Protein AF-0000000079471425 (afdb_homodimer)

Structure (mmCIF, N/CA/C/O backbone):
data_AF-0000000079471425-model_v1
#
loop_
_entity.id
_entity.type
_entity.pdbx_description
1 polymer 'Heavy-metal-associated domain-containing protein'
#
loop_
_atom_site.group_PDB
_atom_site.id
_atom_site.type_symbol
_atom_site.label_atom_id
_atom_site.label_alt_id
_atom_site.label_comp_id
_atom_site.label_asym_id
_atom_site.label_entity_id
_atom_site.label_seq_id
_atom_site.pdbx_PDB_ins_code
_atom_site.Cartn_x
_atom_site.Cartn_y
_atom_site.Cartn_z
_atom_site.occupancy
_atom_site.B_iso_or_equiv
_atom_site.auth_seq_id
_atom_site.auth_comp_id
_atom_site.auth_asym_id
_atom_site.auth_atom_id
_atom_site.pdbx_PDB_model_num
ATOM 1 N N . MET A 1 1 ? 6.953 16.828 17.062 1 94.62 1 MET A N 1
ATOM 2 C CA . MET A 1 1 ? 5.895 16.094 16.375 1 94.62 1 MET A CA 1
ATOM 3 C C . MET A 1 1 ? 4.879 17.062 15.758 1 94.62 1 MET A C 1
ATOM 5 O O . MET A 1 1 ? 4.605 18.125 16.312 1 94.62 1 MET A O 1
ATOM 9 N N . GLN A 1 2 ? 4.562 16.734 14.523 1 98.31 2 GLN A N 1
ATOM 10 C CA . GLN A 1 2 ? 3.506 17.469 13.828 1 98.31 2 GLN A CA 1
ATOM 11 C C . GLN A 1 2 ? 2.336 16.562 13.477 1 98.31 2 GLN A C 1
ATOM 13 O O . GLN A 1 2 ? 2.498 15.344 13.398 1 98.31 2 GLN A O 1
ATOM 18 N N . THR A 1 3 ? 1.168 17.203 13.398 1 98.75 3 THR A N 1
ATOM 19 C CA . THR A 1 3 ? -0.028 16.484 12.977 1 98.75 3 THR A CA 1
ATOM 20 C C . THR A 1 3 ? -0.624 17.109 11.719 1 98.75 3 THR A C 1
ATOM 22 O O . THR A 1 3 ? -0.76 18.328 11.641 1 98.75 3 THR A O 1
ATOM 25 N N . ILE A 1 4 ? -0.923 16.266 10.812 1 98.81 4 ILE A N 1
ATOM 26 C CA . ILE A 1 4 ? -1.656 16.75 9.648 1 98.81 4 ILE A CA 1
ATOM 27 C C . ILE A 1 4 ? -2.854 15.836 9.383 1 98.81 4 ILE A C 1
ATOM 29 O O . ILE A 1 4 ? -2.91 14.711 9.883 1 98.81 4 ILE A O 1
ATOM 33 N N . THR A 1 5 ? -3.775 16.375 8.617 1 98.88 5 THR A N 1
ATOM 34 C CA . THR A 1 5 ? -4.883 15.578 8.086 1 98.88 5 THR A CA 1
ATOM 35 C C . THR A 1 5 ? -4.809 15.492 6.566 1 98.88 5 THR A C 1
ATOM 37 O O . THR A 1 5 ? -4.754 16.516 5.879 1 98.88 5 THR A O 1
ATOM 40 N N . LEU A 1 6 ? -4.746 14.32 6.105 1 98.81 6 LEU A N 1
ATOM 41 C CA . LEU A 1 6 ? -4.785 14.062 4.668 1 98.81 6 LEU A CA 1
ATOM 42 C C . LEU A 1 6 ? -6.184 13.648 4.227 1 98.81 6 LEU A C 1
ATOM 44 O O . LEU A 1 6 ? -6.82 12.812 4.875 1 98.81 6 LEU A O 1
ATOM 48 N N . ASN A 1 7 ? -6.633 14.242 3.145 1 98.81 7 ASN A N 1
ATOM 49 C CA . ASN A 1 7 ? -7.777 13.672 2.445 1 98.81 7 ASN A CA 1
ATOM 50 C C . ASN A 1 7 ? -7.383 12.445 1.634 1 98.81 7 ASN A C 1
ATOM 52 O O . ASN A 1 7 ? -6.395 12.469 0.901 1 98.81 7 ASN A O 1
ATOM 56 N N . ILE A 1 8 ? -8.188 11.367 1.814 1 98.19 8 ILE A N 1
ATOM 57 C CA . ILE A 1 8 ? -7.883 10.125 1.109 1 98.19 8 ILE A CA 1
ATOM 58 C C . ILE A 1 8 ? -9.094 9.688 0.289 1 98.19 8 ILE A C 1
ATOM 60 O O . ILE A 1 8 ? -10.18 9.484 0.835 1 98.19 8 ILE A O 1
ATOM 64 N N . GLU A 1 9 ? -8.852 9.508 -0.968 1 96.38 9 GLU A N 1
ATOM 65 C CA . GLU A 1 9 ? -9.906 9 -1.851 1 96.38 9 GLU A CA 1
ATOM 66 C C . GLU A 1 9 ? -9.578 7.598 -2.348 1 96.38 9 GLU A C 1
ATOM 68 O O . GLU A 1 9 ? -8.406 7.223 -2.441 1 96.38 9 GLU A O 1
ATOM 73 N N . GLY A 1 10 ? -10.727 6.816 -2.508 1 92.62 10 GLY A N 1
ATOM 74 C CA . GLY A 1 10 ? -10.531 5.496 -3.09 1 92.62 10 GLY A CA 1
ATOM 75 C C . GLY A 1 10 ? -10.672 4.375 -2.08 1 92.62 10 GLY A C 1
ATOM 76 O O . GLY A 1 10 ? -10.664 3.197 -2.447 1 92.62 10 GLY A O 1
ATOM 77 N N . MET A 1 11 ? -10.898 4.715 -0.824 1 93.81 11 MET A N 1
ATOM 78 C CA . MET A 1 11 ? -11.18 3.668 0.157 1 93.81 11 MET A CA 1
ATOM 79 C C . MET A 1 11 ? -12.633 3.213 0.074 1 93.81 11 MET A C 1
ATOM 81 O O . MET A 1 11 ? -13.539 4.039 0.038 1 93.81 11 MET A O 1
ATOM 85 N N . THR A 1 12 ? -12.789 1.926 0.108 1 91.12 12 THR A N 1
ATOM 86 C CA . THR A 1 12 ? -14.172 1.493 -0.034 1 91.12 12 THR A CA 1
ATOM 87 C C . THR A 1 12 ? -14.523 0.454 1.026 1 91.12 12 THR A C 1
ATOM 89 O O . THR A 1 12 ? -15.68 0.032 1.13 1 91.12 12 THR A O 1
ATOM 92 N N . CYS A 1 13 ? -13.609 0.079 1.834 1 92.12 13 CYS A N 1
ATOM 93 C CA . CYS A 1 13 ? -13.859 -0.963 2.822 1 92.12 13 CYS A CA 1
ATOM 94 C C . CYS A 1 13 ? -12.836 -0.905 3.949 1 92.12 13 CYS A C 1
ATOM 96 O O . CYS A 1 13 ? -11.938 -0.059 3.938 1 92.12 13 CYS A O 1
ATOM 98 N N . GLY A 1 14 ? -12.984 -1.862 4.859 1 91.25 14 GLY A N 1
ATOM 99 C CA . GLY A 1 14 ? -12.055 -1.93 5.977 1 91.25 14 GLY A CA 1
ATOM 100 C C . GLY A 1 14 ? -10.656 -2.355 5.562 1 91.25 14 GLY A C 1
ATOM 101 O O . GLY A 1 14 ? -9.672 -1.965 6.191 1 91.25 14 GLY A O 1
ATOM 102 N N . GLY A 1 15 ? -10.594 -3.15 4.566 1 91.12 15 GLY A N 1
ATOM 103 C CA . GLY A 1 15 ? -9.297 -3.535 4.039 1 91.12 15 GLY A CA 1
ATOM 104 C C . GLY A 1 15 ? -8.492 -2.357 3.529 1 91.12 15 GLY A C 1
ATOM 105 O O . GLY A 1 15 ? -7.277 -2.291 3.746 1 91.12 15 GLY A O 1
ATOM 106 N N . CYS A 1 16 ? -9.133 -1.525 2.928 1 93.81 16 CYS A N 1
ATOM 107 C CA . CYS A 1 16 ? -8.477 -0.308 2.467 1 93.81 16 CYS A CA 1
ATOM 108 C C . CYS A 1 16 ? -7.945 0.505 3.641 1 93.81 16 CYS A C 1
ATOM 110 O O . CYS A 1 16 ? -6.82 1.005 3.598 1 93.81 16 CYS A O 1
ATOM 112 N N . VAL A 1 17 ? -8.812 0.645 4.648 1 96.12 17 VAL A N 1
ATOM 113 C CA . VAL A 1 17 ? -8.391 1.36 5.848 1 96.12 17 VAL A CA 1
ATOM 114 C C . VAL A 1 17 ? -7.133 0.713 6.422 1 96.12 17 VAL A C 1
ATOM 116 O O . VAL A 1 17 ? -6.168 1.404 6.758 1 96.12 17 VAL A O 1
ATOM 119 N N . LYS A 1 18 ? -7.152 -0.533 6.434 1 94.69 18 LYS A N 1
ATOM 120 C CA . LYS A 1 18 ? -5.992 -1.259 6.941 1 94.69 18 LYS A CA 1
ATOM 121 C C . LYS A 1 18 ? -4.762 -0.996 6.082 1 94.69 18 LYS A C 1
ATOM 123 O O . LYS A 1 18 ? -3.668 -0.765 6.605 1 94.69 18 LYS A O 1
ATOM 128 N N . SER A 1 19 ? -4.938 -1.02 4.828 1 96.5 19 SER A N 1
ATOM 129 C CA . SER A 1 19 ? -3.828 -0.801 3.904 1 96.5 19 SER A CA 1
ATOM 130 C C . SER A 1 19 ? -3.24 0.596 4.07 1 96.5 19 SER A C 1
ATOM 132 O O . SER A 1 19 ? -2.025 0.75 4.223 1 96.5 19 SER A O 1
ATOM 134 N N . VAL A 1 20 ? -4.078 1.603 4.137 1 98.06 20 VAL A N 1
ATOM 135 C CA . VAL A 1 20 ? -3.619 2.982 4.258 1 98.06 20 VAL A CA 1
ATOM 136 C C . VAL A 1 20 ? -2.91 3.178 5.594 1 98.06 20 VAL A C 1
ATOM 138 O O . VAL A 1 20 ? -1.87 3.836 5.664 1 98.06 20 VAL A O 1
ATOM 141 N N . THR A 1 21 ? -3.486 2.561 6.617 1 98.31 21 THR A N 1
ATOM 142 C CA . THR A 1 21 ? -2.85 2.646 7.926 1 98.31 21 THR A CA 1
ATOM 143 C C . THR A 1 21 ? -1.449 2.043 7.887 1 98.31 21 THR A C 1
ATOM 145 O O . THR A 1 21 ? -0.487 2.666 8.344 1 98.31 21 THR A O 1
ATOM 148 N N . SER A 1 22 ? -1.328 0.875 7.297 1 97.25 22 SER A N 1
ATOM 149 C CA . SER A 1 22 ? -0.042 0.191 7.215 1 97.25 22 SER A CA 1
ATOM 150 C C . SER A 1 22 ? 0.967 1.002 6.41 1 97.25 22 SER A C 1
ATOM 152 O O . SER A 1 22 ? 2.131 1.117 6.797 1 97.25 22 SER A O 1
ATOM 154 N N . ILE A 1 23 ? 0.537 1.527 5.336 1 97.62 23 ILE A N 1
ATOM 155 C CA . ILE A 1 23 ? 1.397 2.332 4.477 1 97.62 23 ILE A CA 1
ATOM 156 C C . ILE A 1 23 ? 1.938 3.525 5.258 1 97.62 23 ILE A C 1
ATOM 158 O O . ILE A 1 23 ? 3.152 3.74 5.316 1 97.62 23 ILE A O 1
ATOM 162 N N . LEU A 1 24 ? 1.063 4.277 5.887 1 98.62 24 LEU A N 1
ATOM 163 C CA . LEU A 1 24 ? 1.462 5.492 6.594 1 98.62 24 LEU A CA 1
ATOM 164 C C . LEU A 1 24 ? 2.35 5.16 7.789 1 98.62 24 LEU A C 1
ATOM 166 O O . LEU A 1 24 ? 3.379 5.805 8 1 98.62 24 LEU A O 1
ATOM 170 N N . GLU A 1 25 ? 1.982 4.133 8.492 1 98.06 25 GLU A N 1
ATOM 171 C CA . GLU A 1 25 ? 2.76 3.777 9.672 1 98.06 25 GLU A CA 1
ATOM 172 C C . GLU A 1 25 ? 4.094 3.148 9.289 1 98.06 25 GLU A C 1
ATOM 174 O O . GLU A 1 25 ? 5.008 3.061 10.109 1 98.06 25 GLU A O 1
ATOM 179 N N . GLY A 1 26 ? 4.16 2.719 8.039 1 96.5 26 GLY A N 1
ATOM 180 C CA . GLY A 1 26 ? 5.406 2.182 7.52 1 96.5 26 GLY A CA 1
ATOM 181 C C . GLY A 1 26 ? 6.402 3.256 7.121 1 96.5 26 GLY A C 1
ATOM 182 O O . GLY A 1 26 ? 7.57 2.961 6.859 1 96.5 26 GLY A O 1
ATOM 183 N N . VAL A 1 27 ? 6.055 4.445 7.078 1 97.5 27 VAL A N 1
ATOM 184 C CA . VAL A 1 27 ? 6.934 5.551 6.715 1 97.5 27 VAL A CA 1
ATOM 185 C C . VAL A 1 27 ? 7.797 5.941 7.91 1 97.5 27 VAL A C 1
ATOM 187 O O . VAL A 1 27 ? 7.277 6.207 9 1 97.5 27 VAL A O 1
ATOM 190 N N . ASN A 1 28 ? 9.031 6.008 7.617 1 97.81 28 ASN A N 1
ATOM 191 C CA . ASN A 1 28 ? 9.93 6.453 8.672 1 97.81 28 ASN A CA 1
ATOM 192 C C . ASN A 1 28 ? 9.547 7.836 9.195 1 97.81 28 ASN A C 1
ATOM 194 O O . ASN A 1 28 ? 9.344 8.766 8.406 1 97.81 28 ASN A O 1
ATOM 198 N N . GLY A 1 29 ? 9.352 7.922 10.562 1 98.75 29 GLY A N 1
ATOM 199 C CA . GLY A 1 29 ? 9.023 9.195 11.188 1 98.75 29 GLY A CA 1
ATOM 200 C C . GLY A 1 29 ? 7.562 9.32 11.57 1 98.75 29 GLY A C 1
ATOM 201 O O . GLY A 1 29 ? 7.18 10.258 12.281 1 98.75 29 GLY A O 1
ATOM 202 N N . VAL A 1 30 ? 6.809 8.391 11.125 1 98.75 30 VAL A N 1
ATOM 203 C CA . VAL A 1 30 ? 5.402 8.422 11.516 1 98.75 30 VAL A CA 1
ATOM 204 C C . VAL A 1 30 ? 5.223 7.73 12.867 1 98.75 30 VAL A C 1
ATOM 206 O O . VAL A 1 30 ? 5.707 6.613 13.07 1 98.75 30 VAL A O 1
ATOM 209 N N . ASP A 1 31 ? 4.504 8.406 13.688 1 98.56 31 ASP A N 1
ATOM 210 C CA . ASP A 1 31 ? 4.227 7.852 15.008 1 98.56 31 ASP A CA 1
ATOM 211 C C . ASP A 1 31 ? 2.859 7.164 15.039 1 98.56 31 ASP A C 1
ATOM 213 O O . ASP A 1 31 ? 2.703 6.113 15.664 1 98.56 31 ASP A O 1
ATOM 217 N N . LYS A 1 32 ? 1.969 7.891 14.414 1 98.5 32 LYS A N 1
ATOM 218 C CA . LYS A 1 32 ? 0.593 7.402 14.453 1 98.5 32 LYS A CA 1
ATOM 219 C C . LYS A 1 32 ? -0.183 7.84 13.211 1 98.5 32 LYS A C 1
ATOM 221 O O . LYS A 1 32 ? 0.015 8.945 12.711 1 98.5 32 LYS A O 1
ATOM 226 N N . ALA A 1 33 ? -1.077 6.906 12.812 1 98.75 33 ALA A N 1
ATOM 227 C CA . ALA A 1 33 ? -2.018 7.242 11.742 1 98.75 33 ALA A CA 1
ATOM 228 C C . ALA A 1 33 ? -3.418 6.727 12.07 1 98.75 33 ALA A C 1
ATOM 230 O O . ALA A 1 33 ? -3.613 5.527 12.266 1 98.75 33 ALA A O 1
ATOM 231 N N . GLU A 1 34 ? -4.352 7.641 12.148 1 98.81 34 GLU A N 1
ATOM 232 C CA . GLU A 1 34 ? -5.762 7.297 12.305 1 98.81 34 GLU A CA 1
ATOM 233 C C . GLU A 1 34 ? -6.531 7.508 11.008 1 98.81 34 GLU A C 1
ATOM 235 O O . GLU A 1 34 ? -6.75 8.648 10.586 1 98.81 34 GLU A O 1
ATOM 240 N N . VAL A 1 35 ? -7.027 6.438 10.492 1 98.75 35 VAL A N 1
ATOM 241 C CA . VAL A 1 35 ? -7.66 6.48 9.172 1 98.75 35 VAL A CA 1
ATOM 242 C C . VAL A 1 35 ? -9.164 6.266 9.32 1 98.75 35 VAL A C 1
ATOM 244 O O . VAL A 1 35 ? -9.609 5.41 10.086 1 98.75 35 VAL A O 1
ATOM 247 N N . SER A 1 36 ? -9.906 7.047 8.547 1 98.5 36 SER A N 1
ATOM 248 C CA . SER A 1 36 ? -11.359 6.965 8.633 1 98.5 36 SER A CA 1
ATOM 249 C C . SER A 1 36 ? -11.984 6.832 7.242 1 98.5 36 SER A C 1
ATOM 251 O O . SER A 1 36 ? -11.859 7.738 6.414 1 98.5 36 SER A O 1
ATOM 253 N N . LEU A 1 37 ? -12.648 5.66 7.047 1 97.25 37 LEU A N 1
ATOM 254 C CA . LEU A 1 37 ? -13.422 5.488 5.82 1 97.25 37 LEU A CA 1
ATOM 255 C C . LEU A 1 37 ? -14.578 6.488 5.762 1 97.25 37 LEU A C 1
ATOM 257 O O . LEU A 1 37 ? -14.828 7.094 4.719 1 97.25 37 LEU A O 1
ATOM 261 N N . GLU A 1 38 ? -15.266 6.723 6.785 1 97.44 38 GLU A N 1
ATOM 262 C CA . GLU A 1 38 ? -16.422 7.598 6.887 1 97.44 38 GLU A CA 1
ATOM 263 C C . GLU A 1 38 ? -16.062 9.039 6.535 1 97.44 38 GLU A C 1
ATOM 265 O O . GLU A 1 38 ? -16.766 9.688 5.754 1 97.44 38 GLU A O 1
ATOM 270 N N . ASN A 1 39 ? -14.906 9.438 7.074 1 98.25 39 ASN A N 1
ATOM 271 C CA . ASN A 1 39 ? -14.516 10.828 6.871 1 98.25 39 ASN A CA 1
ATOM 272 C C . ASN A 1 39 ? -13.625 10.992 5.641 1 98.25 39 ASN A C 1
ATOM 274 O O . ASN A 1 39 ? -13.281 12.109 5.258 1 98.25 39 ASN A O 1
ATOM 278 N N . LYS A 1 40 ? -13.18 9.906 5.086 1 98.19 40 LYS A N 1
ATOM 279 C CA . LYS A 1 40 ? -12.305 9.867 3.916 1 98.19 40 LYS A CA 1
ATOM 280 C C . LYS A 1 40 ? -11.008 10.633 4.176 1 98.19 40 LYS A C 1
ATOM 282 O O . LYS A 1 40 ? -10.617 11.484 3.379 1 98.19 40 LYS A O 1
ATOM 287 N N . ASN A 1 41 ? -10.422 10.281 5.363 1 98.81 41 ASN A N 1
ATOM 288 C CA . ASN A 1 41 ? -9.195 11 5.691 1 98.81 41 ASN A CA 1
ATOM 289 C C . ASN A 1 41 ? -8.305 10.18 6.621 1 98.81 41 ASN A C 1
ATOM 291 O O . ASN A 1 41 ? -8.664 9.07 7.023 1 98.81 41 ASN A O 1
ATOM 295 N N . ALA A 1 42 ? -7.125 10.711 6.816 1 98.88 42 ALA A N 1
ATOM 296 C CA . ALA A 1 42 ? -6.16 10.18 7.777 1 98.88 42 ALA A CA 1
ATOM 297 C C . ALA A 1 42 ? -5.523 11.297 8.594 1 98.88 42 ALA A C 1
ATOM 299 O O . ALA A 1 42 ? -5.016 12.273 8.031 1 98.88 42 ALA A O 1
ATOM 300 N N . VAL A 1 43 ? -5.559 11.188 9.883 1 98.94 43 VAL A N 1
ATOM 301 C CA . VAL A 1 43 ? -4.82 12.055 10.789 1 98.94 43 VAL A CA 1
ATOM 302 C C . VAL A 1 43 ? -3.467 11.43 11.117 1 98.94 43 VAL A C 1
ATOM 304 O O . VAL A 1 43 ? -3.406 10.336 11.68 1 98.94 43 VAL A O 1
ATOM 307 N N . VAL A 1 44 ? -2.391 12.133 10.844 1 98.94 44 VAL A N 1
ATOM 308 C CA . VAL A 1 44 ? -1.058 11.539 10.914 1 98.94 44 VAL A CA 1
ATOM 309 C C . VAL A 1 44 ? -0.177 12.367 11.852 1 98.94 44 VAL A C 1
ATOM 311 O O . VAL A 1 44 ? -0.043 13.578 11.68 1 98.94 44 VAL A O 1
ATOM 314 N N . GLU A 1 45 ? 0.343 11.773 12.812 1 98.94 45 GLU A N 1
ATOM 315 C CA . GLU A 1 45 ? 1.376 12.344 13.68 1 98.94 45 GLU A CA 1
ATOM 316 C C . GLU A 1 45 ? 2.764 11.867 13.258 1 98.94 45 GLU A C 1
ATOM 318 O O . GLU A 1 45 ? 3.006 10.664 13.156 1 98.94 45 GLU A O 1
ATOM 323 N N . PHE A 1 46 ? 3.732 12.844 13.055 1 98.88 46 PHE A N 1
ATOM 324 C CA . PHE A 1 46 ? 5.023 12.43 12.516 1 98.88 46 PHE A CA 1
ATOM 325 C C . PHE A 1 46 ? 6.125 13.391 12.961 1 98.88 46 PHE A C 1
ATOM 327 O O . PHE A 1 46 ? 5.84 14.484 13.445 1 98.88 46 PHE A O 1
ATOM 334 N N . ASP A 1 47 ? 7.316 12.977 12.875 1 98.88 47 ASP A N 1
ATOM 335 C CA . ASP A 1 47 ? 8.516 13.766 13.156 1 98.88 47 ASP A CA 1
ATOM 336 C C . ASP A 1 47 ? 8.984 14.516 11.914 1 98.88 47 ASP A C 1
ATOM 338 O O . ASP A 1 47 ? 9.516 13.914 10.977 1 98.88 47 ASP A O 1
ATOM 342 N N . PRO A 1 48 ? 8.812 15.828 11.945 1 98.38 48 PRO A N 1
ATOM 343 C CA . PRO A 1 48 ? 9.156 16.594 10.742 1 98.38 48 PRO A CA 1
ATOM 344 C C . PRO A 1 48 ? 10.648 16.562 10.43 1 98.38 48 PRO A C 1
ATOM 346 O O . PRO A 1 48 ? 11.07 16.984 9.352 1 98.38 48 PRO A O 1
ATOM 349 N N . ALA A 1 49 ? 11.453 16.078 11.297 1 98.69 49 ALA A N 1
ATOM 350 C CA . ALA A 1 49 ? 12.883 15.914 11.039 1 98.69 49 ALA A CA 1
ATOM 351 C C . ALA A 1 49 ? 13.148 14.664 10.203 1 98.69 49 ALA A C 1
ATOM 353 O O . ALA A 1 49 ? 14.234 14.5 9.648 1 98.69 49 ALA A O 1
ATOM 354 N N . GLN A 1 50 ? 12.172 13.812 10.102 1 98.81 50 GLN A N 1
ATOM 355 C CA . GLN A 1 50 ? 12.383 12.516 9.461 1 98.81 50 GLN A CA 1
ATOM 356 C C . GLN A 1 50 ? 11.5 12.352 8.234 1 98.81 50 GLN A C 1
ATOM 358 O O . GLN A 1 50 ? 11.789 11.531 7.355 1 98.81 50 GLN A O 1
ATOM 363 N N . THR A 1 51 ? 10.375 13.094 8.188 1 98.69 51 THR A N 1
ATOM 364 C CA . THR A 1 51 ? 9.461 13.016 7.051 1 98.69 51 THR A CA 1
ATOM 365 C C . THR A 1 51 ? 8.656 14.297 6.914 1 98.69 51 THR A C 1
ATOM 367 O O . THR A 1 51 ? 8.875 15.266 7.652 1 98.69 51 THR A O 1
ATOM 370 N N . ASN A 1 52 ? 7.816 14.336 5.867 1 98.75 52 ASN A N 1
ATOM 371 C CA . ASN A 1 52 ? 7.039 15.531 5.57 1 98.75 52 ASN A CA 1
ATOM 372 C C . ASN A 1 52 ? 5.754 15.188 4.82 1 98.75 52 ASN A C 1
ATOM 374 O O . ASN A 1 52 ? 5.574 14.055 4.367 1 98.75 52 ASN A O 1
ATOM 378 N N . PRO A 1 53 ? 4.855 16.125 4.695 1 98.62 53 PRO A N 1
ATOM 379 C CA . PRO A 1 53 ? 3.557 15.867 4.07 1 98.62 53 PRO A CA 1
ATOM 380 C C . PRO A 1 53 ? 3.688 15.328 2.648 1 98.62 53 PRO A C 1
ATOM 382 O O . PRO A 1 53 ? 2.93 14.438 2.25 1 98.62 53 PRO A O 1
ATOM 385 N N . ALA A 1 54 ? 4.676 15.805 1.917 1 98.69 54 ALA A N 1
ATOM 386 C CA . ALA A 1 54 ? 4.84 15.352 0.541 1 98.69 54 ALA A CA 1
ATOM 387 C C . ALA A 1 54 ? 5.203 13.867 0.495 1 98.69 54 ALA A C 1
ATOM 389 O O . ALA A 1 54 ? 4.699 13.125 -0.35 1 98.69 54 ALA A O 1
ATOM 390 N N . ALA A 1 55 ? 6.02 13.461 1.341 1 98.56 55 ALA A N 1
ATOM 391 C CA . ALA A 1 55 ? 6.418 12.055 1.417 1 98.56 55 ALA A CA 1
ATOM 392 C C . ALA A 1 55 ? 5.242 11.172 1.819 1 98.56 55 ALA A C 1
ATOM 394 O O . ALA A 1 55 ? 5.094 10.062 1.307 1 98.56 55 ALA A O 1
ATOM 395 N N . LEU A 1 56 ? 4.445 11.641 2.73 1 98.75 56 LEU A N 1
ATOM 396 C CA . LEU A 1 56 ? 3.266 10.906 3.168 1 98.75 56 LEU A CA 1
ATOM 397 C C . LEU A 1 56 ? 2.271 10.742 2.023 1 98.75 56 LEU A C 1
ATOM 399 O O . LEU A 1 56 ? 1.732 9.648 1.816 1 98.75 56 LEU A O 1
ATOM 403 N N . ILE A 1 57 ? 2.094 11.781 1.272 1 98.75 57 ILE A N 1
ATOM 404 C CA . ILE A 1 57 ? 1.185 11.742 0.133 1 98.75 57 ILE A CA 1
ATOM 405 C C . ILE A 1 57 ? 1.701 10.75 -0.906 1 98.75 57 ILE A C 1
ATOM 407 O O . ILE A 1 57 ? 0.942 9.922 -1.412 1 98.75 57 ILE A O 1
ATOM 411 N N . GLU A 1 58 ? 2.973 10.812 -1.131 1 97.88 58 GLU A N 1
ATOM 412 C CA . GLU A 1 58 ? 3.576 9.914 -2.107 1 97.88 58 GLU A CA 1
ATOM 413 C C . GLU A 1 58 ? 3.42 8.453 -1.683 1 97.88 58 GLU A C 1
ATOM 415 O O . GLU A 1 58 ? 3.121 7.59 -2.51 1 97.88 58 GLU A O 1
ATOM 420 N N . ALA A 1 59 ? 3.582 8.164 -0.493 1 97.38 59 ALA A N 1
ATOM 421 C CA . ALA A 1 59 ? 3.445 6.797 0.011 1 97.38 59 ALA A CA 1
ATOM 422 C C . ALA A 1 59 ? 2.031 6.27 -0.213 1 97.38 59 ALA A C 1
ATOM 424 O O . ALA A 1 59 ? 1.852 5.137 -0.667 1 97.38 59 ALA A O 1
ATOM 425 N N . VAL A 1 60 ? 1.057 7.086 0.089 1 98.19 60 VAL A N 1
ATOM 426 C CA . VAL A 1 60 ? -0.339 6.691 -0.067 1 98.19 60 VAL A CA 1
ATOM 427 C C . VAL A 1 60 ? -0.66 6.496 -1.547 1 98.19 60 VAL A C 1
ATOM 429 O O . VAL A 1 60 ? -1.335 5.535 -1.922 1 98.19 60 VAL A O 1
ATOM 432 N N . GLU A 1 61 ? -0.099 7.355 -2.4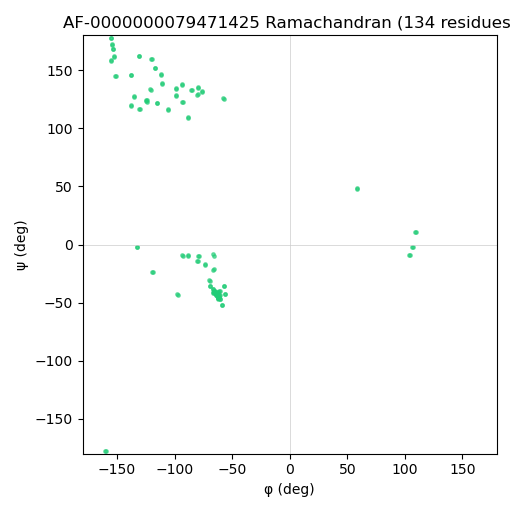08 1 96.62 61 GLU A N 1
ATOM 433 C CA . GLU A 1 61 ? -0.338 7.246 -3.846 1 96.62 61 GLU A CA 1
ATOM 434 C C . GLU A 1 61 ? 0.336 6.004 -4.422 1 96.62 61 GLU A C 1
ATOM 436 O O . GLU A 1 61 ? -0.237 5.32 -5.27 1 96.62 61 GLU A O 1
ATOM 441 N N . ASP A 1 62 ? 1.488 5.711 -3.873 1 94.88 62 ASP A N 1
ATOM 442 C CA . ASP A 1 62 ? 2.193 4.504 -4.289 1 94.88 62 ASP A CA 1
ATOM 443 C C . ASP A 1 62 ? 1.42 3.25 -3.885 1 94.88 62 ASP A C 1
ATOM 445 O O . ASP A 1 62 ? 1.544 2.205 -4.527 1 94.88 62 ASP A O 1
ATOM 449 N N . GLY A 1 63 ? 0.586 3.385 -2.943 1 95.75 63 GLY A N 1
ATOM 450 C CA . GLY A 1 63 ? -0.225 2.277 -2.461 1 95.75 63 GLY A CA 1
ATOM 451 C C . GLY A 1 63 ? -1.531 2.123 -3.217 1 95.75 63 GLY A C 1
ATOM 452 O O . GLY A 1 63 ? -2.307 1.203 -2.945 1 95.75 63 GLY A O 1
ATOM 453 N N . GLY A 1 64 ? -1.787 3.145 -4.047 1 95.12 64 GLY A N 1
ATOM 454 C CA . GLY A 1 64 ? -2.951 2.955 -4.898 1 95.12 64 GLY A CA 1
ATOM 455 C C . GLY A 1 64 ? -4.121 3.844 -4.516 1 95.12 64 GLY A C 1
ATOM 456 O O . GLY A 1 64 ? -5.242 3.643 -4.988 1 95.12 64 GLY A O 1
ATOM 457 N N . PHE A 1 65 ? -3.883 4.773 -3.668 1 96.94 65 PHE A N 1
ATOM 458 C CA . PHE A 1 65 ? -4.93 5.695 -3.248 1 96.94 65 PHE A CA 1
ATOM 459 C C . PHE A 1 65 ? -4.551 7.133 -3.584 1 96.94 65 PHE A C 1
ATOM 461 O O . PHE A 1 65 ? -3.375 7.441 -3.789 1 96.94 65 PHE A O 1
ATOM 468 N N . ASP A 1 66 ? -5.586 7.992 -3.633 1 97.19 66 ASP A N 1
ATOM 469 C CA . ASP A 1 66 ? -5.332 9.422 -3.812 1 97.19 66 ASP A CA 1
ATOM 470 C C . ASP A 1 66 ? -5.246 10.141 -2.467 1 97.19 66 ASP A C 1
ATOM 472 O O . ASP A 1 66 ? -6.035 9.859 -1.559 1 97.19 66 ASP A O 1
ATOM 476 N N . ALA A 1 67 ? -4.273 11.031 -2.383 1 98.5 67 ALA A N 1
ATOM 477 C CA . ALA A 1 67 ? -4.105 11.773 -1.136 1 98.5 67 ALA A CA 1
ATOM 478 C C . ALA A 1 67 ? -3.812 13.242 -1.408 1 98.5 67 ALA A C 1
ATOM 480 O O . ALA A 1 67 ? -3.176 13.586 -2.408 1 98.5 67 ALA A O 1
ATOM 481 N N . ALA A 1 68 ? -4.328 14.086 -0.492 1 98.56 68 ALA A N 1
ATOM 482 C CA . ALA A 1 68 ? -4.094 15.523 -0.585 1 98.56 68 ALA A CA 1
ATOM 483 C C . ALA A 1 68 ? -4.219 16.188 0.781 1 98.56 68 ALA A C 1
ATOM 485 O O . ALA A 1 68 ? -4.832 15.633 1.696 1 98.56 68 ALA A O 1
ATOM 486 N N . LEU A 1 69 ? -3.59 17.422 0.993 1 97.5 69 LEU A N 1
ATOM 487 C CA . LEU A 1 69 ? -3.836 18.281 2.146 1 97.5 69 LEU A CA 1
ATOM 488 C C . LEU A 1 69 ? -5.113 19.078 1.958 1 97.5 69 LEU A C 1
ATOM 490 O O . LEU A 1 69 ? -5.453 19.469 0.835 1 97.5 69 LEU A O 1
ATOM 494 N N . MET B 1 1 ? 12.203 -12.516 -18.094 1 94.62 1 MET B N 1
ATOM 495 C CA . MET B 1 1 ? 11 -12.305 -17.297 1 94.62 1 MET B CA 1
ATOM 496 C C . MET B 1 1 ? 10.578 -13.602 -16.609 1 94.62 1 MET B C 1
ATOM 498 O O . MET B 1 1 ? 10.758 -14.688 -17.156 1 94.62 1 MET B O 1
ATOM 502 N N . GLN B 1 2 ? 10.258 -13.438 -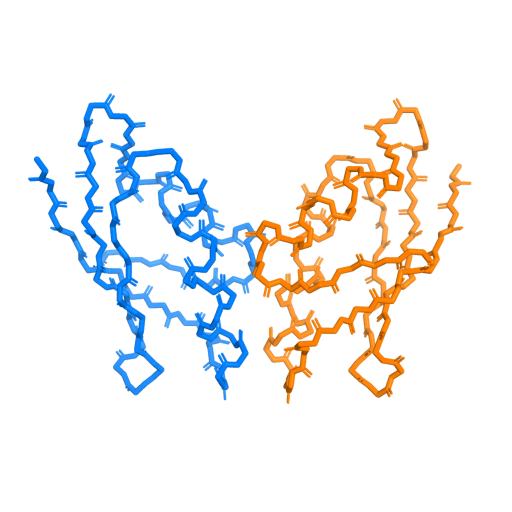15.32 1 98.31 2 GLN B N 1
ATOM 503 C CA . GLN B 1 2 ? 9.711 -14.547 -14.547 1 98.31 2 GLN B CA 1
ATOM 504 C C . GLN B 1 2 ? 8.289 -14.234 -14.078 1 98.31 2 GLN B C 1
ATOM 506 O O . GLN B 1 2 ? 7.902 -13.07 -13.977 1 98.31 2 GLN B O 1
ATOM 511 N N . THR B 1 3 ? 7.539 -15.32 -13.906 1 98.75 3 THR B N 1
ATOM 512 C CA . THR B 1 3 ? 6.191 -15.195 -13.367 1 98.75 3 THR B CA 1
ATOM 513 C C . THR B 1 3 ? 6.047 -16 -12.086 1 98.75 3 THR B C 1
ATOM 515 O O . THR B 1 3 ? 6.473 -17.156 -12.016 1 98.75 3 THR B O 1
ATOM 518 N N . ILE B 1 4 ? 5.48 -15.375 -11.141 1 98.81 4 ILE B N 1
ATOM 519 C CA . ILE B 1 4 ? 5.137 -16.109 -9.922 1 98.81 4 ILE B CA 1
ATOM 520 C C . ILE B 1 4 ? 3.689 -15.82 -9.539 1 98.81 4 ILE B C 1
ATOM 522 O O . ILE B 1 4 ? 3.096 -14.852 -10.016 1 98.81 4 ILE B O 1
ATOM 526 N N . THR B 1 5 ? 3.18 -16.672 -8.711 1 98.88 5 THR B N 1
ATOM 527 C CA . THR B 1 5 ? 1.887 -16.453 -8.07 1 98.88 5 THR B CA 1
ATOM 528 C C . THR B 1 5 ? 2.049 -16.297 -6.562 1 98.88 5 THR B C 1
ATOM 530 O O . THR B 1 5 ? 2.609 -17.188 -5.902 1 98.88 5 THR B O 1
ATOM 533 N N . LEU B 1 6 ? 1.63 -15.227 -6.07 1 98.81 6 LEU B N 1
ATOM 534 C CA . LEU B 1 6 ? 1.607 -14.984 -4.633 1 98.81 6 LEU B CA 1
ATOM 535 C C . LEU B 1 6 ? 0.212 -15.227 -4.062 1 98.81 6 LEU B C 1
ATOM 537 O O . LEU B 1 6 ? -0.782 -14.773 -4.637 1 98.81 6 LEU B O 1
ATOM 541 N N . ASN B 1 7 ? 0.164 -15.922 -2.967 1 98.81 7 ASN B N 1
ATOM 542 C CA . ASN B 1 7 ? -1.051 -15.906 -2.158 1 98.81 7 ASN B CA 1
ATOM 543 C C . ASN B 1 7 ? -1.174 -14.617 -1.358 1 98.81 7 ASN B C 1
ATOM 545 O O . ASN B 1 7 ? -0.216 -14.188 -0.714 1 98.81 7 ASN B O 1
ATOM 549 N N . ILE B 1 8 ? -2.387 -14.016 -1.436 1 98.19 8 ILE B N 1
ATOM 550 C CA . ILE B 1 8 ? -2.604 -12.758 -0.733 1 98.19 8 ILE B CA 1
ATOM 551 C C . ILE B 1 8 ? -3.807 -12.883 0.199 1 98.19 8 ILE B C 1
ATOM 553 O O . ILE B 1 8 ? -4.914 -13.195 -0.245 1 98.19 8 ILE B O 1
ATOM 557 N N . GLU B 1 9 ? -3.557 -12.586 1.438 1 96.31 9 GLU B N 1
ATOM 558 C CA . GLU B 1 9 ? -4.641 -12.578 2.418 1 96.31 9 GLU B CA 1
ATOM 559 C C . GLU B 1 9 ? -4.934 -11.164 2.91 1 96.31 9 GLU B C 1
ATOM 561 O O . GLU B 1 9 ? -4.055 -10.305 2.906 1 96.31 9 GLU B O 1
ATOM 566 N N . GLY B 1 10 ? -6.301 -11 3.184 1 92.44 10 GLY B N 1
ATOM 567 C CA . GLY B 1 10 ? -6.672 -9.719 3.773 1 92.44 10 GLY B CA 1
ATOM 568 C C . GLY B 1 10 ? -7.379 -8.797 2.803 1 92.44 10 GLY B C 1
ATOM 569 O O . GLY B 1 10 ? -7.871 -7.734 3.191 1 92.44 10 GLY B O 1
ATOM 570 N N . MET B 1 11 ? -7.527 -9.219 1.567 1 93.75 11 MET B N 1
ATOM 571 C CA . MET B 1 11 ? -8.32 -8.43 0.633 1 93.75 11 MET B CA 1
ATOM 572 C C . MET B 1 11 ? -9.812 -8.664 0.851 1 93.75 11 MET B C 1
ATOM 574 O O . MET B 1 11 ? -10.258 -9.812 0.94 1 93.75 11 MET B O 1
ATOM 578 N N . THR B 1 12 ? -10.523 -7.586 0.861 1 91 12 THR B N 1
ATOM 579 C CA . THR B 1 12 ? -11.938 -7.812 1.134 1 91 12 THR B CA 1
ATOM 580 C C . THR B 1 12 ? -12.805 -7.062 0.129 1 91 12 THR B C 1
ATOM 582 O O . THR B 1 12 ? -14.031 -7.199 0.137 1 91 12 THR B O 1
ATOM 585 N N . CYS B 1 13 ? -12.242 -6.336 -0.74 1 92.19 13 CYS B N 1
ATOM 586 C CA . CYS B 1 13 ? -13.016 -5.535 -1.686 1 92.19 13 CYS B CA 1
ATOM 587 C C . CYS B 1 13 ? -12.172 -5.16 -2.898 1 92.19 13 CYS B C 1
ATOM 589 O O . CYS B 1 13 ? -10.992 -5.52 -2.979 1 92.19 13 CYS B O 1
ATOM 591 N N . GLY B 1 14 ? -12.812 -4.387 -3.783 1 91.25 14 GLY B N 1
ATOM 592 C CA . GLY B 1 14 ? -12.102 -3.938 -4.973 1 91.25 14 GLY B CA 1
ATOM 593 C C . GLY B 1 14 ? -11.016 -2.924 -4.676 1 91.25 14 GLY B C 1
ATOM 594 O O . GLY B 1 14 ? -10.023 -2.846 -5.398 1 91.25 14 GLY B O 1
ATOM 595 N N . GLY B 1 15 ? -11.234 -2.16 -3.668 1 91.19 15 GLY B N 1
ATOM 596 C CA . GLY B 1 15 ? -10.203 -1.225 -3.246 1 91.19 15 GLY B CA 1
ATOM 597 C C . GLY B 1 15 ? -8.914 -1.905 -2.834 1 91.19 15 GLY B C 1
ATOM 598 O O . GLY B 1 15 ? -7.82 -1.429 -3.158 1 91.19 15 GLY B O 1
ATOM 599 N N . CYS B 1 16 ? -9.062 -2.932 -2.195 1 93.88 16 CYS B N 1
ATOM 600 C CA . CYS B 1 16 ? -7.895 -3.719 -1.817 1 93.88 16 CYS B CA 1
ATOM 601 C C . CYS B 1 16 ? -7.16 -4.234 -3.051 1 93.88 16 CYS B C 1
ATOM 603 O O . CYS B 1 16 ? -5.934 -4.176 -3.117 1 93.88 16 CYS B O 1
ATOM 605 N N . VAL B 1 17 ? -7.957 -4.77 -3.994 1 96.19 17 VAL B N 1
ATOM 606 C CA . VAL B 1 17 ? -7.371 -5.246 -5.242 1 96.19 17 VAL B CA 1
ATOM 607 C C . VAL B 1 17 ? -6.586 -4.113 -5.91 1 96.19 17 VAL B C 1
ATOM 609 O O . VAL B 1 17 ? -5.449 -4.309 -6.34 1 96.19 17 VAL B O 1
ATOM 612 N N . LYS B 1 18 ? -7.16 -3.004 -5.891 1 94.69 18 LYS B N 1
ATOM 613 C CA . LYS B 1 18 ? -6.496 -1.846 -6.484 1 94.69 18 LYS B CA 1
ATOM 614 C C . LYS B 1 18 ? -5.203 -1.516 -5.742 1 94.69 18 LYS B C 1
ATOM 616 O O . LYS B 1 18 ? -4.176 -1.244 -6.363 1 94.69 18 LYS B O 1
ATOM 621 N N . SER B 1 19 ? -5.258 -1.54 -4.473 1 96.5 19 SER B N 1
ATOM 622 C CA . SER B 1 19 ? -4.094 -1.224 -3.654 1 96.5 19 SER B CA 1
ATOM 623 C C . SER B 1 19 ? -2.961 -2.217 -3.898 1 96.5 19 SER B C 1
ATOM 625 O O . SER B 1 19 ? -1.826 -1.819 -4.172 1 96.5 19 SER B O 1
ATOM 627 N N . VAL B 1 20 ? -3.256 -3.498 -3.91 1 98.06 20 VAL B N 1
ATOM 628 C CA . VAL B 1 20 ? -2.244 -4.531 -4.098 1 98.06 20 VAL B CA 1
ATOM 629 C C . VAL B 1 20 ? -1.646 -4.422 -5.5 1 98.06 20 VAL B C 1
ATOM 631 O O . VAL B 1 20 ? -0.431 -4.547 -5.672 1 98.06 20 VAL B O 1
ATOM 634 N N . THR B 1 21 ? -2.529 -4.141 -6.457 1 98.31 21 THR B N 1
ATOM 635 C CA . THR B 1 21 ? -2.041 -3.961 -7.82 1 98.31 21 THR B CA 1
ATOM 636 C C . THR B 1 21 ? -1.057 -2.797 -7.891 1 98.31 21 THR B C 1
ATOM 638 O O . THR B 1 21 ? 0.036 -2.932 -8.445 1 98.31 21 THR B O 1
ATOM 641 N N . SER B 1 22 ? -1.418 -1.689 -7.285 1 97.25 22 SER B N 1
ATOM 642 C CA . SER B 1 22 ? -0.57 -0.501 -7.301 1 97.25 22 SER B CA 1
ATOM 643 C C . SER B 1 22 ? 0.761 -0.763 -6.602 1 97.25 22 SER B C 1
ATOM 645 O O . SER B 1 22 ? 1.815 -0.355 -7.094 1 97.25 22 SER B O 1
ATOM 647 N N . ILE B 1 23 ? 0.707 -1.4 -5.504 1 97.62 23 ILE B N 1
ATOM 648 C CA . ILE B 1 23 ? 1.908 -1.719 -4.742 1 97.62 23 ILE B CA 1
ATOM 649 C C . ILE B 1 23 ? 2.852 -2.564 -5.594 1 97.62 23 ILE B C 1
ATOM 651 O O . ILE B 1 23 ? 4.023 -2.217 -5.762 1 97.62 23 ILE B O 1
ATOM 655 N N . LEU B 1 24 ? 2.361 -3.633 -6.168 1 98.62 24 LEU B N 1
ATOM 656 C CA . LEU B 1 24 ? 3.193 -4.559 -6.93 1 98.62 24 LEU B CA 1
ATOM 657 C C . LEU B 1 24 ? 3.732 -3.891 -8.195 1 98.62 24 LEU B C 1
ATOM 659 O O . LEU B 1 24 ? 4.918 -4.016 -8.508 1 98.62 24 LEU B O 1
ATOM 663 N N . GLU B 1 25 ? 2.891 -3.15 -8.836 1 98.06 25 GLU B N 1
ATOM 664 C CA . GLU B 1 25 ? 3.32 -2.51 -10.078 1 98.06 25 GLU B CA 1
ATOM 665 C C . GLU B 1 25 ? 4.262 -1.345 -9.797 1 98.06 25 GLU B C 1
ATOM 667 O O . GLU B 1 25 ? 4.965 -0.878 -10.703 1 98.06 25 GLU B O 1
ATOM 672 N N . GLY B 1 26 ? 4.234 -0.904 -8.547 1 96.44 26 GLY B N 1
ATOM 673 C CA . GLY B 1 26 ? 5.152 0.146 -8.125 1 96.44 26 GLY B CA 1
ATOM 674 C C . GLY B 1 26 ? 6.551 -0.365 -7.84 1 96.44 26 GLY B C 1
ATOM 675 O O . GLY B 1 26 ? 7.484 0.425 -7.676 1 96.44 26 GLY B O 1
ATOM 676 N N . VAL B 1 27 ? 6.773 -1.584 -7.797 1 97.5 27 VAL B N 1
ATOM 677 C CA . VAL B 1 27 ? 8.086 -2.174 -7.535 1 97.5 27 VAL B CA 1
ATOM 678 C C . VAL B 1 27 ? 8.922 -2.166 -8.812 1 97.5 27 VAL B C 1
ATOM 680 O O . VAL B 1 27 ? 8.484 -2.662 -9.852 1 97.5 27 VAL B O 1
ATOM 683 N N . ASN B 1 28 ? 10.078 -1.652 -8.633 1 97.75 28 ASN B N 1
ATOM 684 C CA . ASN B 1 28 ? 10.984 -1.672 -9.773 1 97.75 28 ASN B CA 1
ATOM 685 C C . ASN B 1 28 ? 11.219 -3.092 -10.289 1 97.75 28 ASN B C 1
ATOM 687 O O . ASN B 1 28 ? 11.523 -3.994 -9.508 1 97.75 28 ASN B O 1
ATOM 691 N N . GLY B 1 29 ? 10.961 -3.299 -11.633 1 98.69 29 GLY B N 1
ATOM 692 C CA . GLY B 1 29 ? 11.188 -4.594 -12.25 1 98.69 29 GLY B CA 1
ATOM 693 C C . GLY B 1 29 ? 9.906 -5.367 -12.5 1 98.69 29 GLY B C 1
ATOM 694 O O . GLY B 1 29 ? 9.922 -6.395 -13.18 1 98.69 29 GLY B O 1
ATOM 695 N N . VAL B 1 30 ? 8.859 -4.875 -11.984 1 98.75 30 VAL B N 1
ATOM 696 C CA . VAL B 1 30 ? 7.582 -5.535 -12.25 1 98.75 30 VAL B CA 1
ATOM 697 C C . VAL B 1 30 ? 7 -5.031 -13.562 1 98.75 30 VAL B C 1
ATOM 699 O O . VAL B 1 30 ? 6.914 -3.82 -13.789 1 98.75 30 VAL B O 1
ATOM 702 N N . ASP B 1 31 ? 6.578 -5.977 -14.328 1 98.56 31 ASP B N 1
ATOM 703 C CA . ASP B 1 31 ? 5.969 -5.633 -15.609 1 98.56 31 ASP B CA 1
ATOM 704 C C . ASP B 1 31 ? 4.445 -5.633 -15.508 1 98.56 31 ASP B C 1
ATOM 706 O O . ASP B 1 31 ? 3.777 -4.773 -16.094 1 98.56 31 ASP B O 1
ATOM 710 N N . LYS B 1 32 ? 4.02 -6.672 -14.805 1 98.5 32 LYS B N 1
ATOM 711 C CA . LYS B 1 32 ? 2.572 -6.848 -14.719 1 98.5 32 LYS B CA 1
ATOM 712 C C . LYS B 1 32 ? 2.184 -7.559 -13.422 1 98.5 32 LYS B C 1
ATOM 714 O O . LYS B 1 32 ? 2.898 -8.453 -12.961 1 98.5 32 LYS B O 1
ATOM 719 N N . ALA B 1 33 ? 1.006 -7.105 -12.93 1 98.75 33 ALA B N 1
ATOM 720 C CA . ALA B 1 33 ? 0.411 -7.797 -11.789 1 98.75 33 ALA B CA 1
ATOM 721 C C . ALA B 1 33 ? -1.095 -7.965 -11.969 1 98.75 33 ALA B C 1
ATOM 723 O O . ALA B 1 33 ? -1.821 -6.98 -12.125 1 98.75 33 ALA B O 1
ATOM 724 N N . G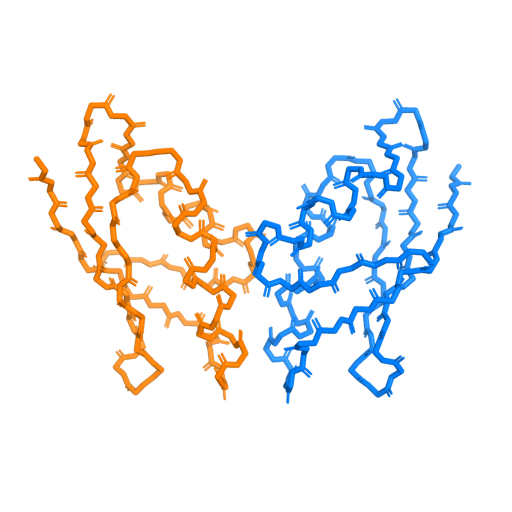LU B 1 34 ? -1.521 -9.203 -11.992 1 98.81 34 GLU B N 1
ATOM 725 C CA . GLU B 1 34 ? -2.945 -9.516 -12.016 1 98.81 34 GLU B CA 1
ATOM 726 C C . GLU B 1 34 ? -3.424 -10.023 -10.656 1 98.81 34 GLU B C 1
ATOM 728 O O . GLU B 1 34 ? -3.076 -11.133 -10.25 1 98.81 34 GLU B O 1
ATOM 733 N N . VAL B 1 35 ? -4.297 -9.281 -10.078 1 98.75 35 VAL B N 1
ATOM 734 C CA . VAL B 1 35 ? -4.73 -9.57 -8.719 1 98.75 35 VAL B CA 1
ATOM 735 C C . VAL B 1 35 ? -6.18 -10.047 -8.727 1 98.75 35 VAL B C 1
ATOM 737 O O . VAL B 1 35 ? -7.02 -9.492 -9.438 1 98.75 35 VAL B O 1
ATOM 740 N N . SER B 1 36 ? -6.418 -11.062 -7.914 1 98.5 36 SER B N 1
ATOM 741 C CA . SER B 1 36 ? -7.758 -11.641 -7.863 1 98.5 36 SER B CA 1
ATOM 742 C C . SER B 1 36 ? -8.25 -11.766 -6.426 1 98.5 36 SER B C 1
ATOM 744 O O . SER B 1 36 ? -7.668 -12.5 -5.625 1 98.5 36 SER B O 1
ATOM 746 N N . LEU B 1 37 ? -9.359 -11.008 -6.148 1 97.19 37 LEU B N 1
ATOM 747 C CA . LEU B 1 37 ? -10.023 -11.172 -4.859 1 97.19 37 LEU B CA 1
ATOM 748 C C . LEU B 1 37 ? -10.594 -12.57 -4.715 1 97.19 37 LEU B C 1
ATOM 750 O O . LEU B 1 37 ? -10.453 -13.203 -3.662 1 97.19 37 LEU B O 1
ATOM 754 N N . GLU B 1 38 ? -11.195 -13.117 -5.68 1 97.44 38 GLU B N 1
ATOM 755 C CA . GLU B 1 38 ? -11.852 -14.422 -5.691 1 97.44 38 GLU B CA 1
ATOM 756 C C . GLU B 1 38 ? -10.852 -15.539 -5.398 1 97.44 38 GLU B C 1
ATOM 758 O O . GLU B 1 38 ? -11.117 -16.406 -4.57 1 97.44 38 GLU B O 1
ATOM 763 N N . ASN B 1 39 ? -9.688 -15.398 -6.039 1 98.19 39 ASN B N 1
ATOM 764 C CA . ASN B 1 39 ? -8.703 -16.469 -5.898 1 98.19 39 ASN B CA 1
ATOM 765 C C . ASN B 1 39 ? -7.73 -16.188 -4.758 1 98.19 39 ASN B C 1
ATOM 767 O O . ASN B 1 39 ? -6.895 -17.016 -4.43 1 98.19 39 ASN B O 1
ATOM 771 N N . LYS B 1 40 ? -7.777 -15 -4.215 1 98.12 40 LYS B N 1
ATOM 772 C CA . LYS B 1 40 ? -6.91 -14.562 -3.125 1 98.12 40 LYS B CA 1
ATOM 773 C C . LYS B 1 40 ? -5.441 -14.664 -3.514 1 98.12 40 LYS B C 1
ATOM 775 O O . LYS B 1 40 ? -4.637 -15.242 -2.775 1 98.12 40 LYS B O 1
ATOM 780 N N . ASN B 1 41 ? -5.18 -14.109 -4.75 1 98.81 41 ASN B N 1
ATOM 781 C CA . ASN B 1 41 ? -3.797 -14.219 -5.199 1 98.81 41 ASN B CA 1
ATOM 782 C C . ASN B 1 41 ? -3.445 -13.117 -6.191 1 98.81 41 ASN B C 1
ATOM 784 O O . ASN B 1 41 ? -4.293 -12.289 -6.539 1 98.81 41 ASN B O 1
ATOM 788 N N . ALA B 1 42 ? -2.162 -13.062 -6.504 1 98.88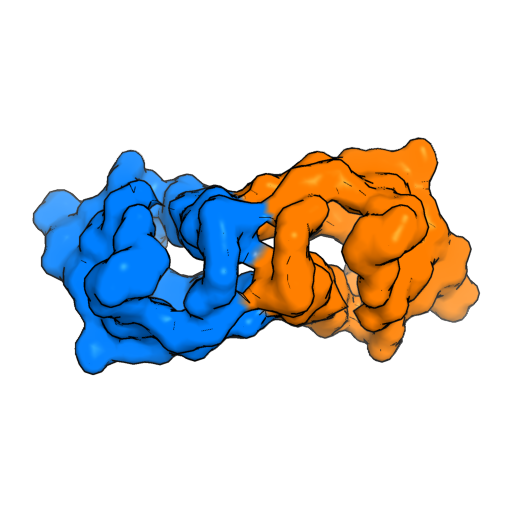 42 ALA B N 1
ATOM 789 C CA . ALA B 1 42 ? -1.627 -12.18 -7.535 1 98.88 42 ALA B CA 1
ATOM 790 C C . ALA B 1 42 ? -0.631 -12.914 -8.43 1 98.88 42 ALA B C 1
ATOM 792 O O . ALA B 1 42 ? 0.301 -13.555 -7.934 1 98.88 42 ALA B O 1
ATOM 793 N N . VAL B 1 43 ? -0.826 -12.852 -9.711 1 98.94 43 VAL B N 1
ATOM 794 C CA . VAL B 1 43 ? 0.145 -13.32 -10.688 1 98.94 43 VAL B CA 1
ATOM 795 C C . VAL B 1 43 ? 1.042 -12.164 -11.125 1 98.94 43 VAL B C 1
ATOM 797 O O . VAL B 1 43 ? 0.56 -11.164 -11.672 1 98.94 43 VAL B O 1
ATOM 800 N N . VAL B 1 44 ? 2.342 -12.305 -10.953 1 98.88 44 VAL B N 1
ATOM 801 C CA . VAL B 1 44 ? 3.264 -11.188 -11.125 1 98.88 44 VAL B CA 1
ATOM 802 C C . VAL B 1 44 ? 4.332 -11.562 -12.156 1 98.88 44 VAL B C 1
ATOM 804 O O . VAL B 1 44 ? 5.008 -12.578 -12.016 1 98.88 44 VAL B O 1
ATOM 807 N N . GLU B 1 45 ? 4.445 -10.812 -13.156 1 98.94 45 GLU B N 1
ATOM 808 C CA . GLU B 1 45 ? 5.543 -10.883 -14.117 1 98.94 45 GLU B CA 1
ATOM 809 C C . GLU B 1 45 ? 6.605 -9.828 -13.82 1 98.94 45 GLU B C 1
ATOM 811 O O . GLU B 1 45 ? 6.293 -8.641 -13.719 1 98.94 45 GLU B O 1
ATOM 816 N N . PHE B 1 46 ? 7.922 -10.266 -13.711 1 98.88 46 PHE B N 1
ATOM 817 C CA . PHE B 1 46 ? 8.938 -9.312 -13.289 1 98.88 46 PHE B CA 1
ATOM 818 C C . PHE B 1 46 ? 10.305 -9.695 -13.844 1 98.88 46 PHE B C 1
ATOM 820 O O . PHE B 1 46 ? 10.492 -10.812 -14.328 1 98.88 46 PHE B O 1
AT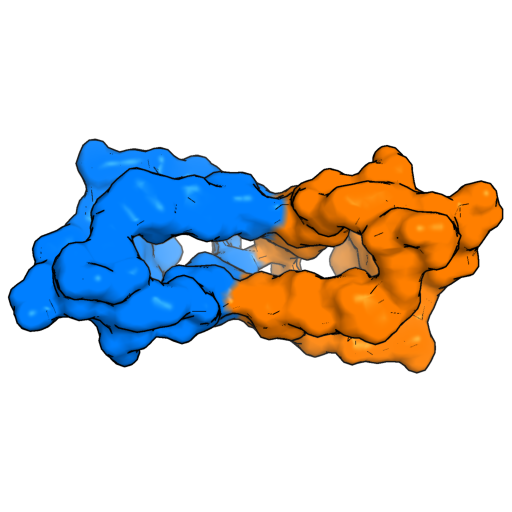OM 827 N N . ASP B 1 47 ? 11.195 -8.789 -13.859 1 98.88 47 ASP B N 1
ATOM 828 C CA . ASP B 1 47 ? 12.586 -8.969 -14.266 1 98.88 47 ASP B CA 1
ATOM 829 C C . ASP B 1 47 ? 13.445 -9.406 -13.086 1 98.88 47 ASP B C 1
ATOM 831 O O . ASP B 1 47 ? 13.734 -8.609 -12.188 1 98.88 47 ASP B O 1
ATOM 835 N N . PRO B 1 48 ? 13.875 -10.656 -13.125 1 98.38 48 PRO B N 1
ATOM 836 C CA . PRO B 1 48 ? 14.617 -11.164 -11.977 1 98.38 48 PRO B CA 1
ATOM 837 C C . PRO B 1 48 ? 15.977 -10.477 -11.805 1 98.38 48 PRO B C 1
ATOM 839 O O . PRO B 1 48 ? 16.625 -10.641 -10.766 1 98.38 48 PRO B O 1
ATOM 842 N N . ALA B 1 49 ? 16.375 -9.695 -12.727 1 98.69 49 ALA B N 1
ATOM 843 C CA . ALA B 1 49 ? 17.609 -8.906 -12.594 1 98.69 49 ALA B CA 1
ATOM 844 C C . ALA B 1 49 ? 17.359 -7.652 -11.758 1 98.69 49 ALA B C 1
ATOM 846 O O . ALA B 1 49 ? 18.312 -7.012 -11.305 1 98.69 49 ALA B O 1
ATOM 847 N N . GLN B 1 50 ? 16.125 -7.316 -11.539 1 98.75 50 GLN B N 1
ATOM 848 C CA . GLN B 1 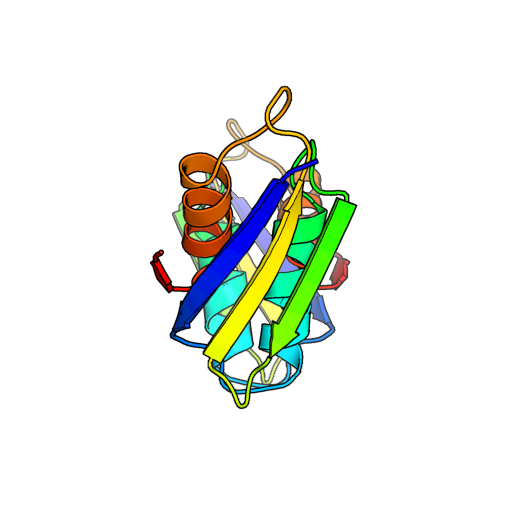50 ? 15.805 -6.047 -10.898 1 98.75 50 GLN B CA 1
ATOM 849 C C . GLN B 1 50 ? 15.055 -6.27 -9.594 1 98.75 50 GLN B C 1
ATOM 851 O O . GLN B 1 50 ? 15.039 -5.395 -8.727 1 98.75 50 GLN B O 1
ATOM 856 N N . THR B 1 51 ? 14.383 -7.438 -9.453 1 98.69 51 THR B N 1
ATOM 857 C CA . THR B 1 51 ? 13.625 -7.746 -8.242 1 98.69 51 THR B CA 1
ATOM 858 C C . THR B 1 51 ? 13.492 -9.258 -8.055 1 98.69 51 THR B C 1
ATOM 860 O O . THR B 1 51 ? 14.055 -10.031 -8.836 1 98.69 51 THR B O 1
ATOM 863 N N . ASN B 1 52 ? 12.859 -9.633 -6.953 1 98.75 52 ASN B N 1
ATOM 864 C CA . ASN B 1 52 ? 12.727 -11.047 -6.609 1 98.75 52 ASN B CA 1
ATOM 865 C C . ASN B 1 52 ? 11.492 -11.297 -5.746 1 98.75 52 ASN B C 1
ATOM 867 O O . ASN B 1 52 ? 10.867 -10.352 -5.262 1 98.75 52 ASN B O 1
ATOM 871 N N . PRO B 1 53 ? 11.125 -12.531 -5.562 1 98.62 53 PRO B N 1
ATOM 872 C CA . PRO B 1 53 ? 9.906 -12.859 -4.824 1 98.62 53 PRO B CA 1
ATOM 873 C C . PRO B 1 53 ? 9.898 -12.289 -3.406 1 98.62 53 PRO B C 1
ATOM 875 O O . PRO B 1 53 ? 8.867 -11.82 -2.928 1 98.62 53 PRO B O 1
ATOM 878 N N . ALA B 1 54 ? 11.055 -12.25 -2.771 1 98.69 54 ALA B N 1
ATOM 879 C CA . ALA B 1 54 ? 11.117 -11.742 -1.405 1 98.69 54 ALA B CA 1
ATOM 880 C C . ALA B 1 54 ? 10.789 -10.25 -1.361 1 98.69 54 ALA B C 1
ATOM 882 O O . ALA B 1 54 ? 10.078 -9.797 -0.462 1 98.69 54 ALA B O 1
ATOM 883 N N . ALA B 1 55 ? 11.258 -9.539 -2.26 1 98.5 55 ALA B N 1
ATOM 884 C CA . ALA B 1 55 ? 10.984 -8.109 -2.342 1 98.5 55 ALA B CA 1
ATOM 885 C C . ALA B 1 55 ? 9.508 -7.848 -2.621 1 98.5 55 ALA B C 1
ATOM 887 O O . ALA B 1 55 ? 8.922 -6.91 -2.076 1 98.5 55 ALA B O 1
ATOM 888 N N . LEU B 1 56 ? 8.922 -8.641 -3.465 1 98.75 56 LEU B N 1
ATOM 889 C CA . LEU B 1 56 ? 7.5 -8.523 -3.783 1 98.75 56 LEU B CA 1
ATOM 890 C C . LEU B 1 56 ? 6.645 -8.789 -2.553 1 98.75 56 LEU B C 1
ATOM 892 O O . LEU B 1 56 ? 5.695 -8.055 -2.277 1 98.75 56 LEU B O 1
ATOM 896 N N . ILE B 1 57 ? 7.031 -9.789 -1.82 1 98.75 57 ILE B N 1
ATOM 897 C CA . ILE B 1 57 ? 6.305 -10.141 -0.604 1 98.75 57 ILE B CA 1
ATOM 898 C C . ILE B 1 57 ? 6.414 -9 0.406 1 98.75 57 ILE B C 1
ATOM 900 O O . ILE B 1 57 ? 5.41 -8.586 0.994 1 98.75 57 ILE B O 1
ATOM 904 N N . GLU B 1 58 ? 7.582 -8.484 0.519 1 97.81 58 GLU B N 1
ATOM 905 C CA . GLU B 1 58 ? 7.805 -7.387 1.459 1 97.81 58 GLU B CA 1
ATOM 906 C C . GLU B 1 58 ? 6.98 -6.16 1.079 1 97.81 58 GLU B C 1
ATOM 908 O O . GLU B 1 58 ? 6.402 -5.504 1.945 1 97.81 58 GLU B O 1
ATOM 913 N N . ALA B 1 59 ? 6.891 -5.855 -0.113 1 97.31 59 ALA B N 1
ATOM 914 C CA . ALA B 1 59 ? 6.121 -4.707 -0.576 1 97.31 59 ALA B CA 1
ATOM 915 C C . ALA B 1 59 ? 4.645 -4.855 -0.219 1 97.31 59 ALA B C 1
ATOM 917 O O . ALA B 1 59 ? 4.02 -3.914 0.271 1 97.31 59 ALA B O 1
ATOM 918 N N . VAL B 1 60 ? 4.117 -6.031 -0.452 1 98.19 60 VAL B N 1
ATOM 919 C CA . VAL B 1 60 ? 2.709 -6.293 -0.16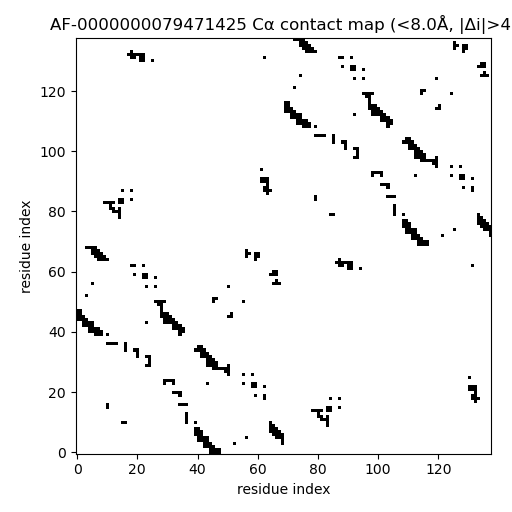7 1 98.19 60 VAL B CA 1
ATOM 920 C C . VAL B 1 60 ? 2.465 -6.23 1.339 1 98.19 60 VAL B C 1
ATOM 922 O O . VAL B 1 60 ? 1.468 -5.664 1.79 1 98.19 60 VAL B O 1
ATOM 925 N N . GLU B 1 61 ? 3.42 -6.727 2.135 1 96.62 61 GLU B N 1
ATOM 926 C CA . GLU B 1 61 ? 3.283 -6.703 3.588 1 96.62 61 GLU B CA 1
ATOM 927 C C . GLU B 1 61 ? 3.381 -5.281 4.129 1 96.62 61 GLU B C 1
ATOM 929 O O . GLU B 1 61 ? 2.639 -4.906 5.039 1 96.62 61 GLU B O 1
ATOM 934 N N . ASP B 1 62 ? 4.23 -4.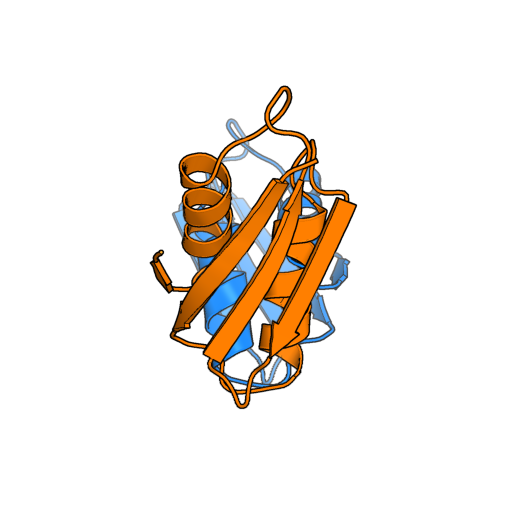52 3.488 1 94.81 62 ASP B N 1
ATOM 935 C CA . ASP B 1 62 ? 4.355 -3.113 3.863 1 94.81 62 ASP B CA 1
ATOM 936 C C . ASP B 1 62 ? 3.072 -2.346 3.557 1 94.81 62 ASP B C 1
ATOM 938 O O . ASP B 1 62 ? 2.773 -1.341 4.203 1 94.81 62 ASP B O 1
ATOM 942 N N . GLY B 1 63 ? 2.303 -2.859 2.693 1 95.75 63 GLY B N 1
ATOM 943 C CA . GLY B 1 63 ? 1.043 -2.244 2.311 1 95.75 63 GLY B CA 1
ATOM 944 C C . GLY B 1 63 ? -0.121 -2.672 3.184 1 95.75 63 GLY B C 1
ATOM 945 O O . GLY B 1 63 ? -1.243 -2.195 3.008 1 95.75 63 GLY B O 1
ATOM 946 N N . GLY B 1 64 ? 0.18 -3.688 4.008 1 95.12 64 GLY B N 1
ATOM 947 C CA . GLY B 1 64 ? -0.862 -4.023 4.965 1 95.12 64 GLY B CA 1
ATOM 948 C C . GLY B 1 64 ? -1.541 -5.348 4.668 1 95.12 64 GLY B C 1
ATOM 949 O O . GLY B 1 64 ? -2.578 -5.664 5.254 1 95.12 64 GLY B O 1
ATOM 950 N N . PHE B 1 65 ? -1.003 -6.082 3.783 1 96.88 65 PHE B N 1
ATOM 951 C CA . PHE B 1 65 ? -1.561 -7.383 3.436 1 96.88 65 PHE B CA 1
ATOM 952 C C . PHE B 1 65 ? -0.552 -8.492 3.707 1 96.88 65 PHE B C 1
ATOM 954 O O . PHE B 1 65 ? 0.65 -8.234 3.803 1 96.88 65 PHE B O 1
ATOM 961 N N . ASP B 1 66 ? -1.077 -9.727 3.828 1 97.19 66 ASP B N 1
ATOM 962 C CA . ASP B 1 66 ? -0.202 -10.891 3.959 1 97.19 66 ASP B CA 1
ATOM 963 C C . ASP B 1 66 ? 0.074 -11.523 2.6 1 97.19 66 ASP B C 1
ATOM 965 O O . ASP B 1 66 ? -0.833 -11.656 1.774 1 97.19 66 ASP B O 1
ATOM 969 N N . ALA B 1 67 ? 1.333 -11.891 2.4 1 98.5 67 ALA B N 1
ATOM 970 C CA . ALA B 1 67 ? 1.7 -12.508 1.13 1 98.5 67 ALA B CA 1
ATOM 971 C C . ALA B 1 67 ? 2.639 -13.688 1.347 1 98.5 67 ALA B C 1
ATOM 973 O O . ALA B 1 67 ? 3.434 -13.695 2.289 1 98.5 67 ALA B O 1
ATOM 974 N N . ALA B 1 68 ? 2.459 -14.672 0.461 1 98.56 68 ALA B N 1
ATOM 975 C CA . ALA B 1 68 ? 3.318 -15.852 0.507 1 98.56 68 ALA B CA 1
ATOM 976 C C . ALA B 1 68 ? 3.387 -16.531 -0.857 1 98.56 68 ALA B C 1
ATOM 978 O O . ALA B 1 68 ? 2.51 -16.328 -1.701 1 98.56 68 ALA B O 1
ATOM 979 N N . LEU B 1 69 ? 4.484 -17.375 -1.14 1 97.5 69 LEU B N 1
ATOM 980 C CA . LEU B 1 69 ? 4.551 -18.266 -2.289 1 97.5 69 LEU B CA 1
ATOM 981 C C . LEU B 1 69 ? 3.785 -19.562 -2.018 1 97.5 69 LEU B C 1
ATOM 983 O O . LEU B 1 69 ? 3.723 -20.016 -0.876 1 97.5 69 LEU B O 1
#

Nearest PDB structures (foldseek):
  3dxs-assembly1_X  TM=1.003E+00  e=3.054E-08  Arabidopsis thaliana
  6ff2-assembly1_B  TM=9.684E-01  e=1.461E-07  Staphylococcus aureus subsp. aureus NCTC 8325
  2qif-assembly1_A  TM=9.618E-01  e=2.024E-07  unclassified
  6a71-assembly1_B  TM=9.776E-01  e=2.994E-07  Homo sapiens
  1kqk-assembly1_A  TM=9.548E-01  e=9.075E-07  Bacillus subtilis

Organism: Neisseria cinerea (NCBI:txid483)

Sequence (138 aa):
MQTITLNIEGMTCGGCVKSVTSILEGVNGVDKAEVSLENKNAVVEFDPAQTNPAALIEAVEDGGFDAALMQTITLNIEGMTCGGCVKSVTSILEGVNGVDKAEVSLENKNAVVEFDPAQTNPAALIEAVEDGGFDAAL

Radius of gyration: 14.76 Å; Cα contacts (8 Å, |Δi|>4): 311; chains: 2; bounding box: 34×36×34 Å

pLDDT: mean 97.36, std 2.06, range [91.0, 98.94]

Solvent-accessible surface area (backbone atoms only — not comparable to full-atom values): 7134 Å² total; per-residue (Å²): 119,45,76,49,62,34,41,40,45,71,65,75,49,70,39,26,44,45,22,54,36,31,38,52,52,62,37,68,41,39,78,42,57,52,62,35,75,92,76,32,28,33,43,36,32,28,32,70,91,61,37,53,72,68,57,55,35,48,50,42,40,47,38,49,31,48,55,44,120,120,45,74,49,60,34,42,40,45,72,64,74,49,70,39,28,43,44,21,54,37,31,38,52,53,63,38,70,40,39,76,43,56,52,62,35,76,91,74,31,28,33,41,35,33,28,33,69,90,61,38,53,72,66,57,55,34,48,50,44,41,46,38,50,32,48,56,43,122

InterPro domains:
  IPR001802 Mercuric transport protein periplasmic component/copper chaperone CopZ [PR00946] (11-27)
  IPR001802 Mercuric transport protein periplasmic component/copper chaperone CopZ [PR00946] (27-42)
  IPR001802 Mercuric transport protein periplasmic component/copper chaperone CopZ [PR00946] (42-56)
  IPR001802 Mercuric transport protein periplasmic component/copper chaperone CopZ [PR00946] (56-69)
  IPR006121 Heavy metal-associated domain, HMA [PF00403] (5-66)
  IPR006121 Heavy metal-associated domain, HMA [PS50846] (2-68)
  IPR006121 Heavy metal-associated domain, HMA [cd00371] (5-68)
  IPR017969 Heavy-metal-associated, conserved site [PS01047] (8-37)
  IPR036163 Heavy metal-associated domain superfamily [SSF55008] (1-68)

Foldseek 3Di:
DDKDKKAKPDDDDVVLQVLLQCQQVVAPFWDGWDQDPVVRMIITDGDVVRDDPVVSQVSSVVSPIHIDD/DDKDKKAKPDDDDVVLQVLLQCQQVVAPFWDGWDDDPVVRMIITDGDVVRDDPVVSQVSSVVSPIHIDD

Secondary structure (DSSP, 8-state):
-EEEEEEEE---SHHHHHHHHHHHHTSTTEEEEEEETTTTEEEEEE-TTT--HHHHHHHHHHTT-EEE-/-EEEEEEEE---SHHHHHHHHHHHHTSTTEEEEEEETTTTEEEEEE-TTT--HHHHHHHHHHTT-EEE-